Protein AF-A0A7S2E2Y5-F1 (afdb_monomer_lite)

Sequence (168 aa):
ALRSIMQQWAKPILKARIPGLAGRVPSEAMLEAAKRAVLRFYVREASLGDRSDVVKAFYLASGEAHLRFDWELAMGRVRRAKYDRRQEIDRWDECLAMTSGDTNAESEIYICGTKKITLRALTSLICHEGLHNLARRTRQGNTFLSEDLEHMAMALIGDPQLVHEQDS

pLDDT: mean 80.3, std 18.17, range [29.36, 97.88]

Secondary structure (DSSP, 8-state):
-HHHHHHHT--TTT-----SSS-BPPPHHHHHHHHHHHHHHHHHHHHTGGG-HHHHHHHHHH--S-EEE-HHHHHHHHHH-EEE-S--SS---S-SEEEESSSTTT-EEEEESSS-B-HHHHHHHHHHHHHTT-EEE-SSS--BPPHHHHHHHHHHTT--TT------

Radius of gyration: 15.76 Å; chains: 1; bounding box: 45×33×41 Å

Foldseek 3Di:
DLVVLLVVLADQLLDDDWDDDPFDQDDPVLLVVLLVVLLVVLVVLVVCVVPRLLNVLLCVLQVAPDKDFDSVLLNVQSVQEDEPPPCPPVDPPVPQWAWDDPDPSGTHIYGHRGGGDHSSVSSNSSNLRSQAQRIFCPDPDGGHDDPSSSVSSSVSSPNPPPDDPPDD

Organism: NCBI:txid327968

Structure (mmCIF, N/CA/C/O backbone):
data_AF-A0A7S2E2Y5-F1
#
_entry.id   AF-A0A7S2E2Y5-F1
#
loop_
_atom_site.group_PDB
_atom_site.id
_atom_site.type_symbol
_atom_site.label_atom_id
_atom_site.label_alt_id
_atom_site.label_comp_id
_atom_site.label_asym_id
_atom_site.label_entity_id
_atom_site.label_seq_id
_atom_site.pdbx_PDB_ins_code
_atom_site.Cartn_x
_atom_site.Cartn_y
_atom_site.Cartn_z
_atom_site.occupancy
_atom_site.B_iso_or_equiv
_atom_site.auth_seq_id
_atom_site.auth_comp_id
_atom_site.auth_asym_id
_atom_site.auth_atom_id
_atom_site.pdbx_PDB_model_num
ATOM 1 N N . ALA A 1 1 ? 8.519 -10.545 23.676 1.00 49.91 1 ALA A N 1
ATOM 2 C CA . ALA A 1 1 ? 7.103 -10.719 23.281 1.00 49.91 1 ALA A CA 1
ATOM 3 C C . ALA A 1 1 ? 6.803 -10.080 21.917 1.00 49.91 1 ALA A C 1
ATOM 5 O O . ALA A 1 1 ? 6.561 -10.825 20.978 1.00 49.91 1 ALA A O 1
ATOM 6 N N . LEU A 1 2 ? 6.932 -8.752 21.763 1.00 40.47 2 LEU A N 1
ATOM 7 C CA . LEU A 1 2 ? 6.669 -8.010 20.509 1.00 40.47 2 LEU A CA 1
ATOM 8 C C . LEU A 1 2 ? 7.365 -8.572 19.253 1.00 40.47 2 LEU A C 1
ATOM 10 O O . LEU A 1 2 ? 6.704 -8.799 18.248 1.00 40.47 2 LEU A O 1
ATOM 14 N N . ARG A 1 3 ? 8.664 -8.906 19.324 1.00 41.69 3 ARG A N 1
ATOM 15 C CA . ARG A 1 3 ? 9.403 -9.489 18.181 1.00 41.69 3 ARG A CA 1
ATOM 16 C C . ARG A 1 3 ? 8.811 -10.805 17.648 1.00 41.69 3 ARG A C 1
ATOM 18 O O . ARG A 1 3 ? 8.869 -11.035 16.447 1.00 41.69 3 ARG A O 1
ATOM 25 N N . SER A 1 4 ? 8.239 -11.649 18.512 1.00 40.69 4 SER A N 1
ATOM 26 C CA . SER A 1 4 ? 7.623 -12.926 18.103 1.00 40.69 4 SER A CA 1
ATOM 27 C C . SER A 1 4 ? 6.279 -12.698 17.397 1.00 40.69 4 SER A C 1
ATOM 29 O O . SER A 1 4 ? 6.001 -13.303 16.366 1.00 40.69 4 SER A O 1
ATOM 31 N N . ILE A 1 5 ? 5.491 -11.735 17.887 1.00 46.28 5 ILE A N 1
ATOM 32 C CA . ILE A 1 5 ? 4.222 -11.316 17.271 1.00 46.28 5 ILE A CA 1
ATOM 33 C C . ILE A 1 5 ? 4.480 -10.690 15.890 1.00 46.28 5 ILE A C 1
ATOM 35 O O . ILE A 1 5 ? 3.856 -11.077 14.906 1.00 46.28 5 ILE A O 1
ATOM 39 N N . MET A 1 6 ? 5.476 -9.805 15.785 1.00 44.09 6 MET A N 1
ATOM 40 C CA . MET A 1 6 ? 5.874 -9.184 14.513 1.00 44.09 6 MET A CA 1
ATOM 41 C C . MET A 1 6 ? 6.388 -10.205 13.485 1.00 44.09 6 MET A C 1
ATOM 43 O O . MET A 1 6 ? 6.172 -10.049 12.285 1.00 44.09 6 MET A O 1
ATOM 47 N N . GLN A 1 7 ? 7.057 -11.278 13.925 1.00 50.03 7 GLN A N 1
ATOM 48 C CA . GLN A 1 7 ? 7.485 -12.353 13.024 1.00 50.03 7 GLN A CA 1
ATOM 49 C C . GLN A 1 7 ? 6.303 -13.148 12.456 1.00 50.03 7 GLN A C 1
ATOM 51 O O . GLN A 1 7 ? 6.349 -13.520 11.285 1.00 50.03 7 GLN A O 1
ATOM 56 N N . GLN A 1 8 ? 5.247 -13.368 13.244 1.00 52.38 8 GLN A N 1
ATOM 57 C CA . GLN A 1 8 ? 4.035 -14.068 12.800 1.00 52.38 8 GLN A CA 1
ATOM 58 C C . GLN A 1 8 ? 3.196 -13.243 11.811 1.00 52.38 8 GLN A C 1
ATOM 60 O O . GLN A 1 8 ? 2.504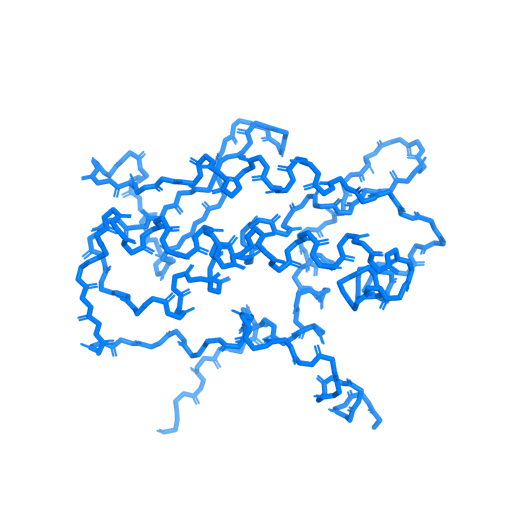 -13.819 10.978 1.00 52.38 8 GLN A O 1
ATOM 65 N N . TRP A 1 9 ? 3.266 -11.910 11.877 1.00 49.81 9 TRP A N 1
ATOM 66 C CA . TRP A 1 9 ? 2.464 -10.994 11.047 1.00 49.81 9 TRP A CA 1
ATOM 67 C C . TRP A 1 9 ? 3.185 -10.500 9.788 1.00 49.81 9 TRP A C 1
ATOM 69 O O . TRP A 1 9 ? 2.626 -9.751 8.990 1.00 49.81 9 TRP A O 1
ATOM 79 N N . ALA A 1 10 ? 4.420 -10.950 9.579 1.00 55.16 10 ALA A N 1
ATOM 80 C CA . ALA A 1 10 ? 5.253 -10.562 8.456 1.00 55.16 10 ALA A CA 1
ATOM 81 C C . ALA A 1 10 ? 4.629 -10.913 7.091 1.00 55.16 10 ALA A C 1
ATOM 83 O O . ALA A 1 10 ? 4.587 -12.081 6.694 1.00 55.16 10 ALA A O 1
ATOM 84 N N . LYS A 1 11 ? 4.241 -9.898 6.309 1.00 59.56 11 LYS A N 1
ATOM 85 C CA . LYS A 1 11 ? 3.711 -10.080 4.951 1.00 59.56 11 LYS A CA 1
ATOM 86 C C . LYS A 1 11 ? 4.834 -10.002 3.902 1.00 59.56 11 LYS A C 1
ATOM 88 O O . LYS A 1 11 ? 5.540 -8.998 3.827 1.00 59.56 11 LYS A O 1
ATOM 93 N N . PRO A 1 12 ? 4.995 -11.013 3.023 1.00 56.06 12 PRO A N 1
ATOM 94 C CA . PRO A 1 12 ? 6.083 -11.038 2.037 1.00 56.06 12 PRO A CA 1
ATOM 95 C C . PRO A 1 12 ? 6.111 -9.864 1.049 1.00 56.06 12 PRO A C 1
ATOM 97 O O . PRO A 1 12 ? 7.185 -9.523 0.563 1.00 56.06 12 PRO A O 1
ATOM 100 N N . ILE A 1 13 ? 4.951 -9.267 0.748 1.00 57.72 13 ILE A N 1
ATOM 101 C CA . ILE A 1 13 ? 4.835 -8.117 -0.167 1.00 57.72 13 ILE A CA 1
ATOM 102 C C . ILE A 1 13 ? 5.413 -6.844 0.450 1.00 57.72 13 ILE A C 1
ATOM 104 O O . ILE A 1 13 ? 5.983 -6.048 -0.281 1.00 57.72 13 ILE A O 1
ATOM 108 N N . LEU A 1 14 ? 5.312 -6.702 1.770 1.00 59.00 14 LEU A N 1
ATOM 109 C CA . LEU A 1 14 ? 5.841 -5.565 2.518 1.00 59.00 14 LEU A CA 1
ATOM 110 C C . LEU A 1 14 ? 7.314 -5.769 2.876 1.00 59.00 14 LEU A C 1
ATOM 112 O O . LEU A 1 14 ? 8.049 -4.820 3.075 1.00 59.00 14 LEU A O 1
ATOM 116 N N . LYS A 1 15 ? 7.797 -7.016 2.870 1.00 57.84 15 LYS A N 1
ATOM 117 C CA . LYS A 1 15 ? 9.218 -7.322 3.037 1.00 57.84 15 LYS A CA 1
ATOM 118 C C . LYS A 1 15 ? 9.964 -7.205 1.714 1.00 57.84 15 LYS A C 1
ATOM 120 O O . LYS A 1 15 ? 10.196 -8.213 1.037 1.00 57.84 15 LYS A O 1
ATOM 125 N N . ALA A 1 16 ? 10.436 -6.015 1.382 1.00 56.59 16 ALA A N 1
ATOM 126 C CA . ALA A 1 16 ? 11.512 -5.846 0.417 1.00 56.59 16 ALA A CA 1
ATOM 127 C C . ALA A 1 16 ? 12.673 -5.115 1.081 1.00 56.59 16 ALA A C 1
ATOM 129 O O . ALA A 1 16 ? 12.491 -4.037 1.627 1.00 56.59 16 ALA A O 1
ATOM 130 N N . ARG A 1 17 ? 13.890 -5.668 0.989 1.00 55.97 17 ARG A N 1
ATOM 131 C CA . ARG A 1 17 ? 15.047 -4.780 1.075 1.00 55.97 17 ARG A CA 1
ATOM 132 C C . ARG A 1 17 ? 14.898 -3.796 -0.085 1.00 55.97 17 ARG A C 1
ATOM 134 O O . ARG A 1 17 ? 14.639 -4.235 -1.212 1.00 55.97 17 ARG A O 1
ATOM 141 N N . ILE A 1 18 ? 15.110 -2.517 0.186 1.00 55.81 18 ILE A N 1
ATOM 142 C CA . ILE A 1 18 ? 15.164 -1.469 -0.828 1.00 55.81 18 ILE A CA 1
ATOM 143 C C . ILE A 1 18 ? 16.623 -0.972 -0.947 1.00 55.81 18 ILE A C 1
ATOM 145 O O . ILE A 1 18 ? 16.886 0.132 -0.502 1.00 55.81 18 ILE A O 1
ATOM 149 N N . PRO A 1 19 ? 17.600 -1.741 -1.491 1.00 53.69 19 PRO A N 1
ATOM 150 C CA . PRO A 1 19 ? 18.965 -1.241 -1.671 1.00 53.69 19 PRO A CA 1
ATOM 151 C C . PRO A 1 19 ? 19.371 -1.143 -3.150 1.00 53.69 19 PRO A C 1
ATOM 153 O O . PRO A 1 19 ? 18.797 -1.778 -4.043 1.00 53.69 19 PRO A O 1
ATOM 156 N N . GLY A 1 20 ? 20.402 -0.331 -3.381 1.00 54.19 20 GLY A N 1
ATOM 157 C CA . GLY A 1 20 ? 20.936 0.057 -4.681 1.00 54.19 20 GLY A CA 1
ATOM 158 C C . GLY A 1 20 ? 21.649 -1.022 -5.512 1.00 54.19 20 GLY A C 1
ATOM 159 O O . GLY A 1 20 ? 21.855 -2.171 -5.128 1.00 54.19 20 GLY A O 1
ATOM 160 N N . LEU A 1 21 ? 22.021 -0.572 -6.717 1.00 49.22 21 LEU A N 1
ATOM 161 C CA . LEU A 1 21 ? 22.783 -1.213 -7.803 1.00 49.22 21 LEU A CA 1
ATOM 162 C C . LEU A 1 21 ? 22.152 -2.425 -8.517 1.00 49.22 21 LEU A C 1
ATOM 164 O O . LEU A 1 21 ? 22.241 -2.486 -9.748 1.00 49.22 21 LEU A O 1
ATOM 168 N N . ALA A 1 22 ? 21.463 -3.338 -7.829 1.00 56.34 22 ALA A N 1
ATOM 169 C CA . ALA A 1 22 ? 20.846 -4.514 -8.457 1.00 56.34 22 ALA A CA 1
ATOM 170 C C . ALA A 1 22 ? 19.374 -4.260 -8.833 1.00 56.34 22 ALA A C 1
ATOM 172 O O . ALA A 1 22 ? 18.443 -4.553 -8.085 1.00 56.34 22 ALA A O 1
ATOM 173 N N . GLY A 1 23 ? 19.142 -3.712 -10.024 1.00 64.19 23 GLY A N 1
ATOM 174 C CA . GLY A 1 23 ? 17.795 -3.461 -10.535 1.00 64.19 23 GLY A CA 1
ATOM 175 C C . GLY A 1 23 ? 17.791 -3.049 -12.002 1.00 64.19 23 GLY A C 1
ATOM 176 O O . GLY A 1 23 ? 18.840 -2.861 -12.619 1.00 64.19 23 GLY A O 1
ATOM 177 N N . ARG A 1 24 ? 16.594 -2.883 -12.564 1.00 74.88 24 ARG A N 1
ATOM 178 C CA . ARG A 1 24 ? 16.398 -2.318 -13.905 1.00 74.88 24 ARG A CA 1
ATOM 179 C C . ARG A 1 24 ? 15.614 -1.022 -13.802 1.00 74.88 24 ARG A C 1
ATOM 181 O O . ARG A 1 24 ? 14.897 -0.815 -12.824 1.00 74.88 24 ARG A O 1
ATOM 188 N N . VAL A 1 25 ? 15.747 -0.172 -14.814 1.00 83.25 25 VAL A N 1
ATOM 189 C CA . VAL A 1 25 ? 14.839 0.966 -14.962 1.00 83.25 25 VAL A CA 1
ATOM 190 C C . VAL A 1 25 ? 13.413 0.407 -15.042 1.00 83.25 25 VAL A C 1
ATOM 192 O O . VAL A 1 25 ? 13.174 -0.544 -15.801 1.00 83.25 25 VAL A O 1
ATOM 195 N N . PRO A 1 26 ? 12.492 0.902 -14.207 1.00 85.44 26 PRO A N 1
ATOM 196 C CA . PRO A 1 26 ? 11.164 0.332 -14.101 1.00 85.44 26 PRO A CA 1
ATOM 197 C C . PRO A 1 26 ? 10.367 0.504 -15.405 1.00 85.44 26 PRO A C 1
ATOM 199 O O . PRO A 1 26 ? 10.244 1.598 -15.948 1.00 85.44 26 PRO A O 1
ATOM 202 N N . SER A 1 27 ? 9.818 -0.600 -15.923 1.00 90.75 27 SER A N 1
ATOM 203 C CA . SER A 1 27 ? 8.976 -0.598 -17.126 1.00 90.75 27 SER A CA 1
ATOM 204 C C . SER A 1 27 ? 7.488 -0.588 -16.780 1.00 90.75 27 SER A C 1
ATOM 206 O O . SER A 1 27 ? 7.091 -0.948 -15.668 1.00 90.75 27 SER A O 1
ATOM 208 N N . GLU A 1 28 ? 6.645 -0.243 -17.753 1.00 94.19 28 GLU A N 1
ATOM 209 C CA . GLU A 1 28 ? 5.185 -0.285 -17.592 1.00 94.19 28 GLU A CA 1
ATOM 210 C C . GLU A 1 28 ? 4.683 -1.689 -17.243 1.00 94.19 28 GLU A C 1
ATOM 212 O O . GLU A 1 28 ? 3.912 -1.879 -16.309 1.00 94.19 28 GLU A O 1
ATOM 217 N N . ALA A 1 29 ? 5.223 -2.712 -17.908 1.00 94.44 29 ALA A N 1
ATOM 218 C CA . ALA A 1 29 ? 4.904 -4.101 -17.593 1.00 94.44 29 ALA A CA 1
ATOM 219 C C . ALA A 1 29 ? 5.258 -4.469 -16.139 1.00 94.44 29 AL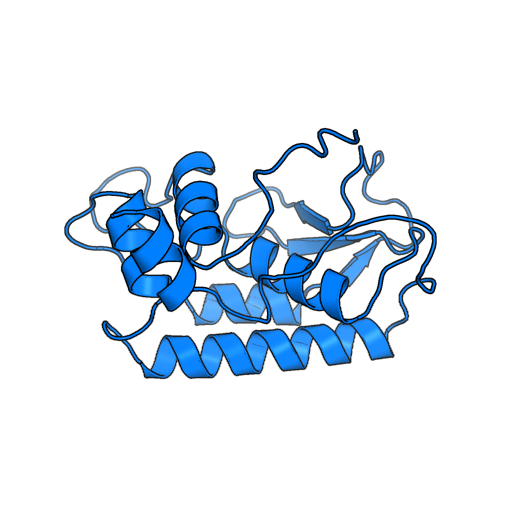A A C 1
ATOM 221 O O . ALA A 1 29 ? 4.572 -5.283 -15.519 1.00 94.44 29 ALA A O 1
ATOM 222 N N . MET A 1 30 ? 6.322 -3.871 -15.589 1.00 93.81 30 MET A N 1
ATOM 223 C CA . MET A 1 30 ? 6.722 -4.071 -14.198 1.00 93.81 30 MET A CA 1
ATOM 224 C C . MET A 1 30 ? 5.766 -3.374 -13.223 1.00 93.81 30 MET A C 1
ATOM 226 O O . MET A 1 30 ? 5.422 -3.974 -12.206 1.00 93.81 30 MET A O 1
ATOM 230 N N . LEU A 1 31 ? 5.290 -2.171 -13.560 1.00 94.38 31 LEU A N 1
ATOM 231 C CA . LEU A 1 31 ? 4.268 -1.457 -12.790 1.00 94.38 31 LEU A CA 1
ATOM 232 C C . LEU A 1 31 ? 2.975 -2.258 -12.732 1.00 94.38 31 LEU A C 1
ATOM 234 O O . LEU A 1 31 ? 2.464 -2.548 -11.656 1.00 94.38 31 LEU A O 1
ATOM 238 N N . GLU A 1 32 ? 2.493 -2.699 -13.886 1.00 97.12 32 GLU A N 1
ATOM 239 C CA . GLU A 1 32 ? 1.257 -3.464 -13.983 1.00 97.12 32 GLU A CA 1
ATOM 240 C C . GLU A 1 32 ? 1.354 -4.816 -13.260 1.00 97.12 32 GLU A C 1
ATOM 242 O O . GLU A 1 32 ? 0.396 -5.270 -12.629 1.00 97.12 32 GLU A O 1
ATOM 247 N N . ALA A 1 33 ? 2.524 -5.461 -13.277 1.00 96.12 33 ALA A N 1
ATOM 248 C CA . ALA A 1 33 ? 2.764 -6.658 -12.475 1.00 96.12 33 ALA A CA 1
ATOM 249 C C . ALA A 1 33 ? 2.707 -6.370 -10.963 1.00 96.12 33 ALA A C 1
ATOM 251 O O . ALA A 1 33 ? 2.065 -7.130 -10.230 1.00 96.12 33 ALA A O 1
ATOM 252 N N . ALA A 1 34 ? 3.333 -5.279 -10.513 1.00 93.88 34 ALA A N 1
ATOM 253 C CA . ALA A 1 34 ? 3.320 -4.851 -9.117 1.00 93.88 34 ALA A CA 1
ATOM 254 C C . ALA A 1 34 ? 1.898 -4.492 -8.652 1.00 93.88 34 ALA A C 1
ATOM 256 O O . ALA A 1 34 ? 1.418 -5.061 -7.670 1.00 93.88 34 ALA A O 1
ATOM 257 N N . LYS A 1 35 ? 1.167 -3.665 -9.415 1.00 96.88 35 LYS A N 1
ATOM 258 C CA . LYS A 1 35 ? -0.242 -3.322 -9.159 1.00 96.88 35 LYS A CA 1
ATOM 259 C C . LYS A 1 35 ? -1.107 -4.564 -8.998 1.00 96.88 35 LYS A C 1
ATOM 261 O O . LYS A 1 35 ? -1.816 -4.696 -8.006 1.00 96.88 35 LYS A O 1
ATOM 266 N N . ARG A 1 36 ? -1.025 -5.523 -9.930 1.00 97.88 36 ARG A N 1
ATOM 267 C CA . ARG A 1 36 ? -1.797 -6.776 -9.839 1.00 97.88 36 ARG A CA 1
ATOM 268 C C . ARG A 1 36 ? -1.479 -7.566 -8.570 1.00 97.88 36 ARG A C 1
ATOM 270 O O . ARG A 1 36 ? -2.383 -8.168 -7.995 1.00 97.88 36 ARG A O 1
ATOM 277 N N . ALA A 1 37 ? -0.218 -7.606 -8.146 1.00 94.81 37 ALA A N 1
ATOM 278 C CA . ALA A 1 37 ? 0.171 -8.293 -6.917 1.00 94.81 37 ALA A CA 1
ATOM 279 C C . ALA A 1 37 ? -0.394 -7.600 -5.665 1.00 94.81 37 ALA A C 1
ATOM 281 O O . ALA A 1 37 ? -0.967 -8.287 -4.817 1.00 94.81 37 ALA A O 1
ATOM 282 N N . VAL A 1 38 ? -0.314 -6.268 -5.591 1.00 95.62 38 VAL A N 1
ATOM 283 C CA . VAL A 1 38 ? -0.879 -5.472 -4.487 1.00 95.62 38 VAL A CA 1
ATOM 284 C C . VAL A 1 38 ? -2.406 -5.573 -4.447 1.00 95.62 38 VAL A C 1
ATOM 286 O O . VAL A 1 38 ? -2.977 -5.830 -3.394 1.00 95.62 38 VAL A O 1
ATOM 289 N N . LEU A 1 39 ? -3.089 -5.486 -5.590 1.00 97.62 39 LEU A N 1
ATOM 290 C CA . LEU A 1 39 ? -4.549 -5.620 -5.646 1.00 97.62 39 LEU A CA 1
ATOM 291 C C . LEU A 1 39 ? -5.021 -7.001 -5.176 1.00 97.62 39 LEU A C 1
ATOM 293 O O . LEU A 1 39 ? -5.971 -7.091 -4.404 1.00 97.62 39 LEU A O 1
ATOM 297 N N . ARG A 1 40 ? -4.338 -8.087 -5.569 1.00 96.69 40 ARG A N 1
ATOM 298 C CA . ARG A 1 40 ? -4.643 -9.430 -5.040 1.00 96.69 40 ARG A CA 1
ATOM 299 C C . ARG A 1 40 ? -4.425 -9.520 -3.530 1.00 96.69 40 ARG A C 1
ATOM 301 O O . ARG A 1 40 ? -5.161 -10.231 -2.851 1.00 96.69 40 ARG A O 1
ATOM 308 N N . PHE A 1 41 ? -3.407 -8.833 -3.014 1.00 94.56 41 PHE A N 1
ATOM 309 C CA . PHE A 1 41 ? -3.160 -8.734 -1.581 1.00 94.56 41 PHE A CA 1
ATOM 310 C C . PHE A 1 41 ? -4.306 -8.005 -0.866 1.00 94.56 41 PHE A C 1
ATOM 312 O O . PHE A 1 41 ? -4.866 -8.579 0.064 1.00 94.56 41 PHE A O 1
ATOM 319 N N . TYR A 1 42 ? -4.724 -6.829 -1.345 1.00 96.31 42 TYR A N 1
ATOM 320 C CA . TYR A 1 42 ? -5.837 -6.068 -0.759 1.00 96.31 42 TYR A CA 1
ATOM 321 C C . TYR A 1 42 ? -7.161 -6.809 -0.819 1.00 96.31 42 TYR A C 1
ATOM 323 O O . TYR A 1 42 ? -7.838 -6.878 0.195 1.00 96.31 42 TYR A O 1
ATOM 331 N N . VAL A 1 43 ? -7.508 -7.433 -1.947 1.00 97.69 43 VAL A N 1
ATOM 332 C CA . VAL A 1 43 ? -8.737 -8.238 -2.048 1.00 97.69 43 VAL A CA 1
ATOM 333 C C . VAL A 1 43 ? -8.743 -9.352 -1.002 1.00 97.69 43 VAL A C 1
ATOM 335 O O . VAL A 1 43 ? -9.748 -9.564 -0.323 1.00 97.69 43 VAL A O 1
ATOM 338 N N . ARG A 1 44 ? -7.609 -10.041 -0.824 1.00 95.62 44 ARG A N 1
ATOM 339 C CA . ARG A 1 44 ? -7.493 -11.087 0.192 1.00 95.62 44 ARG A CA 1
ATOM 340 C C . ARG A 1 44 ? -7.639 -10.516 1.601 1.00 95.62 44 ARG A C 1
ATOM 342 O O . ARG A 1 44 ? -8.447 -11.036 2.359 1.00 95.62 44 ARG A O 1
ATOM 349 N N . GLU A 1 45 ? -6.895 -9.472 1.957 1.00 96.12 45 GLU A N 1
ATOM 350 C CA . GLU A 1 45 ? -6.972 -8.878 3.299 1.00 96.12 45 GLU A CA 1
ATOM 351 C C . GLU A 1 45 ? -8.359 -8.273 3.577 1.00 96.12 45 GLU A C 1
ATOM 353 O O . GLU A 1 45 ? -8.887 -8.473 4.664 1.00 96.12 45 GLU A O 1
ATOM 358 N N . ALA A 1 46 ? -9.006 -7.636 2.598 1.00 97.00 46 ALA A N 1
ATOM 359 C CA . ALA A 1 46 ? -10.371 -7.128 2.723 1.00 97.00 46 ALA A CA 1
ATOM 360 C C . ALA A 1 46 ? -11.382 -8.258 2.986 1.00 97.00 46 ALA A C 1
ATOM 362 O O . ALA A 1 46 ? -12.226 -8.140 3.873 1.00 97.00 46 ALA A O 1
ATOM 363 N N . SER A 1 47 ? -11.260 -9.391 2.281 1.00 97.25 47 SER A N 1
ATOM 364 C CA . SER A 1 47 ? -12.151 -10.552 2.459 1.00 97.25 47 SER A CA 1
ATOM 365 C C . SER A 1 47 ? -12.053 -11.217 3.839 1.00 97.25 47 SER A C 1
ATOM 367 O O . SER A 1 47 ? -12.951 -11.957 4.238 1.00 97.25 47 SER A O 1
ATOM 369 N N . LEU A 1 48 ? -10.969 -10.966 4.580 1.00 95.12 48 LEU A N 1
ATOM 370 C CA . LEU A 1 48 ? -10.772 -11.514 5.921 1.00 95.12 48 LEU A CA 1
ATOM 371 C C . LEU A 1 48 ? -11.511 -10.720 7.009 1.00 95.12 48 LEU A C 1
ATOM 373 O O . LEU A 1 48 ? -11.662 -11.252 8.113 1.00 95.12 48 LEU A O 1
ATOM 377 N N . GLY A 1 49 ? -11.965 -9.492 6.724 1.00 94.44 49 GLY A N 1
ATOM 378 C CA . GLY A 1 49 ? -12.588 -8.607 7.714 1.00 94.44 49 GLY A CA 1
ATOM 379 C C . GLY A 1 49 ? -11.686 -8.419 8.937 1.00 94.44 49 GLY A C 1
ATOM 380 O O . GLY A 1 49 ? -10.489 -8.181 8.796 1.00 94.44 49 GLY A O 1
ATOM 381 N N . ASP A 1 50 ? -12.222 -8.636 10.136 1.00 92.38 50 ASP A N 1
ATOM 382 C CA . ASP A 1 50 ? -11.480 -8.501 11.404 1.00 92.38 50 ASP A CA 1
ATOM 383 C C . ASP A 1 50 ? -10.327 -9.506 11.566 1.00 92.38 50 ASP A C 1
ATOM 385 O O . ASP A 1 50 ? -9.443 -9.344 12.411 1.00 92.38 50 ASP A O 1
ATOM 389 N N . ARG A 1 51 ? -10.292 -10.562 10.743 1.00 93.19 51 ARG A N 1
ATOM 390 C CA . ARG A 1 51 ? -9.173 -11.516 10.728 1.00 93.19 51 ARG A CA 1
ATOM 391 C C . ARG A 1 51 ? -7.983 -11.025 9.905 1.00 93.19 51 ARG A C 1
ATOM 393 O O . ARG A 1 51 ? -6.936 -11.664 9.979 1.00 93.19 51 ARG A O 1
ATOM 400 N N . SER A 1 52 ? -8.133 -9.934 9.156 1.00 94.50 52 SER A N 1
ATOM 401 C CA . SER A 1 52 ? -7.070 -9.288 8.382 1.00 94.50 52 SER A CA 1
ATOM 402 C C . SER A 1 52 ? -5.945 -8.811 9.290 1.00 94.50 52 SER A C 1
ATOM 404 O O . SER A 1 52 ? -6.188 -8.155 10.302 1.00 94.50 52 SER A O 1
ATOM 406 N N . ASP A 1 53 ? -4.702 -9.109 8.925 1.00 91.62 53 ASP A N 1
ATOM 407 C CA . ASP A 1 53 ? -3.566 -8.667 9.736 1.00 91.62 53 ASP A CA 1
ATOM 408 C C . ASP A 1 53 ? -3.284 -7.182 9.511 1.00 91.62 53 ASP A C 1
ATOM 410 O O . ASP A 1 53 ? -2.837 -6.504 10.432 1.00 91.62 53 ASP A O 1
ATOM 414 N N . VAL A 1 54 ? -3.636 -6.650 8.333 1.00 93.69 54 VAL A N 1
ATOM 415 C CA . VAL A 1 54 ? -3.642 -5.200 8.091 1.00 93.69 54 VAL A CA 1
ATOM 416 C C . VAL A 1 54 ? -4.611 -4.523 9.058 1.00 93.69 54 VAL A C 1
ATOM 418 O O . VAL A 1 54 ? -4.210 -3.632 9.799 1.00 93.69 54 VAL A O 1
ATOM 421 N N . VAL A 1 55 ? -5.866 -4.982 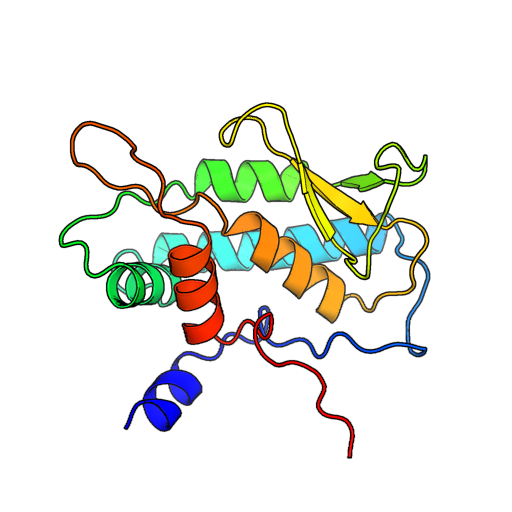9.120 1.00 95.62 55 VAL A N 1
ATOM 422 C CA . VAL A 1 55 ? -6.887 -4.395 10.009 1.00 95.62 55 VAL A CA 1
ATOM 423 C C . VAL A 1 55 ? -6.426 -4.415 11.461 1.00 95.62 55 VAL A C 1
ATOM 425 O O . VAL A 1 55 ? -6.445 -3.383 12.133 1.00 95.62 55 VAL A O 1
ATOM 428 N N . LYS A 1 56 ? -5.951 -5.569 11.940 1.00 95.50 56 LYS A N 1
ATOM 429 C CA . LYS A 1 56 ? -5.470 -5.685 13.317 1.00 95.50 56 LYS A CA 1
ATOM 430 C C . LYS A 1 56 ? -4.269 -4.77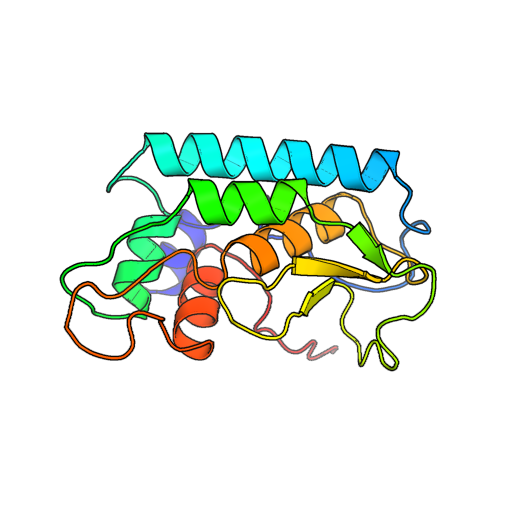9 13.588 1.00 95.50 56 LYS A C 1
ATOM 432 O O . LYS A 1 56 ? -4.188 -4.221 14.675 1.00 95.50 56 LYS A O 1
ATOM 437 N N . ALA A 1 57 ? -3.352 -4.609 12.636 1.00 93.31 57 ALA A N 1
ATOM 438 C CA . ALA A 1 57 ? -2.189 -3.743 12.816 1.00 93.31 57 ALA A CA 1
ATOM 439 C C . ALA A 1 57 ? -2.580 -2.271 12.955 1.00 93.31 57 ALA A C 1
ATOM 441 O O . ALA A 1 57 ? -2.063 -1.590 13.836 1.00 93.31 57 ALA A O 1
ATOM 442 N N . PHE A 1 58 ? -3.546 -1.801 12.162 1.00 95.12 58 PHE A N 1
ATOM 443 C CA . PHE A 1 58 ? -4.086 -0.446 12.295 1.00 95.12 58 PHE A CA 1
ATOM 444 C C . PHE A 1 58 ? -4.821 -0.235 13.625 1.00 95.12 58 PHE A C 1
ATOM 446 O O . PHE A 1 58 ? -4.658 0.813 14.253 1.00 95.12 58 PHE A O 1
ATOM 453 N N . TYR A 1 59 ? -5.574 -1.227 14.106 1.00 95.50 59 TYR A N 1
ATOM 454 C CA . TYR A 1 59 ? -6.167 -1.171 15.446 1.00 95.50 59 TYR A CA 1
ATOM 455 C C . TYR A 1 59 ? -5.105 -1.127 16.550 1.00 95.50 59 TYR A C 1
ATOM 457 O O . TYR A 1 59 ? -5.176 -0.277 17.435 1.00 95.50 59 TYR A O 1
ATOM 465 N N . LEU A 1 60 ? -4.093 -1.995 16.476 1.00 93.12 60 LEU A N 1
ATOM 466 C CA . LEU A 1 60 ? -3.004 -2.041 17.453 1.00 93.12 60 LEU A CA 1
ATOM 467 C C . LEU A 1 60 ? -2.199 -0.742 17.497 1.00 93.12 60 LEU A C 1
ATOM 469 O O . LEU A 1 60 ? -1.893 -0.265 18.585 1.00 93.12 60 LEU A O 1
ATOM 473 N N . ALA A 1 61 ? -1.850 -0.181 16.338 1.00 92.19 61 ALA A N 1
ATOM 474 C CA . ALA A 1 61 ? -1.061 1.042 16.268 1.00 92.19 61 ALA A CA 1
ATOM 475 C C . ALA A 1 61 ? -1.853 2.256 16.768 1.00 92.19 61 ALA A C 1
ATOM 477 O O . ALA A 1 61 ? -1.331 3.049 17.544 1.00 92.19 61 ALA A O 1
ATOM 478 N N . SER A 1 62 ? -3.115 2.394 16.351 1.00 93.44 62 SER A N 1
ATOM 479 C CA . SER A 1 62 ? -3.929 3.573 16.673 1.00 93.44 62 SER A CA 1
ATOM 480 C C . SER A 1 62 ? -4.516 3.574 18.086 1.00 93.44 62 SER A C 1
ATOM 482 O O . SER A 1 62 ? -4.818 4.646 18.608 1.00 93.44 62 SER A O 1
ATOM 484 N N . GLY A 1 63 ? -4.733 2.398 18.684 1.00 92.81 63 GLY A N 1
ATOM 485 C CA . GLY A 1 63 ? -5.464 2.252 19.946 1.00 92.81 63 GLY A CA 1
ATOM 486 C C . GLY A 1 63 ? -6.948 2.641 19.865 1.00 92.81 63 GLY A C 1
ATOM 487 O O . GLY A 1 63 ? -7.613 2.734 20.895 1.00 92.81 63 GLY A O 1
ATOM 488 N N . GLU A 1 64 ? -7.484 2.890 18.666 1.00 94.06 64 GLU A N 1
ATOM 489 C CA . GLU A 1 64 ? -8.884 3.270 18.474 1.00 94.06 64 GLU A CA 1
ATOM 490 C C . GLU A 1 64 ? -9.803 2.054 18.663 1.00 94.06 64 GLU A C 1
ATOM 492 O O . GLU A 1 64 ? -9.509 0.955 18.200 1.00 94.06 64 GLU A O 1
ATOM 497 N N . ALA A 1 65 ? -10.960 2.250 19.302 1.00 93.00 65 ALA A N 1
ATOM 498 C CA . ALA A 1 65 ? -11.935 1.171 19.492 1.00 93.00 65 ALA A CA 1
ATOM 499 C C . ALA A 1 65 ? -12.653 0.783 18.187 1.00 93.00 65 ALA A C 1
ATOM 501 O O . ALA A 1 65 ? -13.080 -0.356 18.027 1.00 93.00 65 ALA A O 1
ATOM 502 N N . HIS A 1 66 ? -12.803 1.741 17.266 1.00 94.69 66 HIS A N 1
ATOM 503 C CA . HIS A 1 66 ? -13.491 1.553 15.994 1.00 94.69 66 HIS A CA 1
ATOM 504 C C . HIS A 1 66 ? -12.766 2.309 14.881 1.00 94.69 66 HIS A C 1
ATOM 506 O O . HIS A 1 66 ? -12.531 3.515 14.979 1.00 94.69 66 HIS A O 1
ATOM 512 N N . LEU A 1 67 ? -12.477 1.601 13.793 1.00 96.62 67 LEU A N 1
ATOM 513 C CA . LEU A 1 67 ? -11.925 2.150 12.563 1.00 96.62 67 LEU A CA 1
ATOM 514 C C . LEU A 1 67 ? -12.776 1.701 11.379 1.00 96.62 67 LEU A C 1
ATOM 516 O O . LEU A 1 67 ? -13.259 0.571 11.320 1.00 96.62 67 LEU A O 1
ATOM 520 N N . ARG A 1 68 ? -12.927 2.587 10.399 1.00 96.38 68 ARG A N 1
ATOM 521 C CA . ARG A 1 68 ? -13.479 2.264 9.084 1.00 96.38 68 ARG A CA 1
ATOM 522 C C . ARG A 1 68 ? -12.333 2.067 8.100 1.00 96.38 68 ARG A C 1
ATOM 524 O O . ARG A 1 68 ? -11.482 2.942 7.992 1.00 96.38 68 ARG A O 1
ATOM 531 N N . PHE A 1 69 ? -12.352 0.973 7.346 1.00 96.75 69 PHE A N 1
ATOM 532 C CA . PHE A 1 69 ? -11.330 0.662 6.344 1.00 96.75 69 PHE A CA 1
ATOM 533 C C . PHE A 1 69 ? -11.877 0.870 4.933 1.00 96.75 69 PHE A C 1
ATOM 535 O O . PHE A 1 69 ? -12.837 0.212 4.534 1.00 96.75 69 PHE A O 1
ATOM 542 N N . ASP A 1 70 ? -11.270 1.783 4.178 1.00 96.12 70 ASP A N 1
ATOM 543 C CA . ASP A 1 70 ? -11.680 2.128 2.815 1.00 96.12 70 ASP A CA 1
ATOM 544 C C . ASP A 1 70 ? -10.820 1.396 1.773 1.00 96.12 70 ASP A C 1
ATOM 546 O O . ASP A 1 70 ? -9.925 1.952 1.130 1.00 96.12 70 ASP A O 1
ATOM 550 N N . TRP A 1 71 ? -11.068 0.091 1.648 1.00 96.25 71 TRP A N 1
ATOM 551 C CA . TRP A 1 71 ? -10.325 -0.781 0.737 1.00 96.25 71 TRP A CA 1
ATOM 552 C C . TRP A 1 71 ? -10.497 -0.397 -0.733 1.00 96.25 71 TRP A C 1
ATOM 554 O O . TRP A 1 71 ? -9.548 -0.517 -1.508 1.00 96.25 71 TRP A O 1
ATOM 564 N N . GLU A 1 72 ? -11.679 0.081 -1.128 1.00 95.75 72 GLU A N 1
ATOM 565 C CA . GLU A 1 72 ? -11.933 0.511 -2.505 1.00 95.75 72 GLU A CA 1
ATOM 566 C C . GLU A 1 72 ? -11.121 1.752 -2.866 1.00 95.75 72 GLU A C 1
ATOM 568 O O . GLU A 1 72 ? -10.505 1.787 -3.936 1.00 95.75 72 GLU A O 1
ATOM 573 N N . LEU A 1 73 ? -11.021 2.730 -1.961 1.00 92.94 73 LEU A N 1
ATOM 574 C CA . LEU A 1 73 ? -10.148 3.882 -2.164 1.00 92.94 73 LEU A CA 1
ATOM 575 C C . LEU A 1 73 ? -8.675 3.464 -2.274 1.00 92.94 73 LEU A C 1
ATOM 577 O O . LEU A 1 73 ? -7.970 3.910 -3.186 1.00 92.94 73 LEU A O 1
ATOM 581 N N . ALA A 1 74 ? -8.211 2.576 -1.391 1.00 94.44 74 ALA A N 1
ATOM 582 C CA . ALA A 1 74 ? -6.845 2.059 -1.426 1.00 94.44 74 ALA A CA 1
ATOM 583 C C . ALA A 1 74 ? -6.537 1.333 -2.747 1.00 94.44 74 ALA A C 1
ATOM 585 O O . ALA A 1 74 ? -5.536 1.626 -3.405 1.00 94.44 74 ALA A O 1
ATOM 586 N N . MET A 1 75 ? -7.432 0.450 -3.198 1.00 96.44 75 MET A N 1
ATOM 587 C CA . MET A 1 75 ? -7.317 -0.220 -4.496 1.00 96.44 75 MET A CA 1
ATOM 588 C C . MET A 1 75 ? -7.382 0.767 -5.667 1.00 96.44 75 MET A C 1
ATOM 590 O O . MET A 1 75 ? -6.649 0.610 -6.643 1.00 96.44 75 MET A O 1
ATOM 594 N N . GLY A 1 76 ? -8.225 1.797 -5.581 1.00 95.56 76 GLY A N 1
ATOM 595 C CA . GLY A 1 76 ? -8.325 2.865 -6.574 1.00 95.56 76 GLY A CA 1
ATOM 596 C C . GLY A 1 76 ? -6.997 3.592 -6.786 1.00 95.56 76 GLY A C 1
ATOM 597 O O . GLY A 1 76 ? -6.567 3.745 -7.930 1.00 95.56 76 GLY A O 1
ATOM 598 N N . ARG A 1 77 ? -6.304 3.961 -5.704 1.00 94.12 77 ARG A N 1
ATOM 599 C CA . ARG A 1 77 ? -4.976 4.596 -5.778 1.00 94.12 77 ARG A CA 1
ATOM 600 C C . ARG A 1 77 ? -3.923 3.676 -6.380 1.00 94.12 77 ARG A C 1
ATOM 602 O O . ARG A 1 77 ? -3.180 4.105 -7.254 1.00 94.12 77 ARG A O 1
ATOM 609 N N . VAL A 1 78 ? -3.915 2.396 -6.004 1.00 95.38 78 VAL A N 1
ATOM 610 C CA . VAL A 1 78 ? -3.005 1.402 -6.603 1.00 95.38 78 VAL A CA 1
ATOM 611 C C . VAL A 1 78 ? -3.240 1.271 -8.111 1.00 95.38 78 VAL A C 1
ATOM 613 O O . VAL A 1 78 ? -2.281 1.237 -8.878 1.00 95.38 78 VAL A O 1
ATOM 616 N N . ARG A 1 79 ? -4.500 1.238 -8.571 1.00 96.81 79 ARG A N 1
ATOM 617 C CA . ARG A 1 79 ? -4.825 1.190 -10.011 1.00 96.81 79 ARG A CA 1
ATOM 618 C C . ARG A 1 79 ? -4.288 2.418 -10.756 1.00 96.81 79 ARG A C 1
ATOM 620 O O . ARG A 1 79 ? -3.732 2.262 -11.844 1.00 96.81 79 ARG A O 1
ATOM 627 N N . ARG A 1 80 ? -4.422 3.607 -10.157 1.00 95.00 80 ARG A N 1
ATOM 628 C CA . ARG A 1 80 ? -3.968 4.890 -10.723 1.00 95.00 80 ARG A CA 1
ATOM 629 C C . ARG A 1 80 ? -2.474 5.170 -10.554 1.00 95.00 80 ARG A C 1
ATOM 631 O O . ARG A 1 80 ? -1.987 6.105 -11.179 1.00 95.00 80 ARG A O 1
ATOM 638 N N . ALA A 1 81 ? -1.750 4.365 -9.771 1.00 93.81 81 ALA A N 1
ATOM 639 C CA . ALA A 1 81 ? -0.315 4.543 -9.565 1.00 93.81 81 ALA A CA 1
ATOM 640 C C . ALA A 1 81 ? 0.422 4.662 -10.907 1.00 93.81 81 ALA A C 1
ATOM 642 O O . ALA A 1 81 ? 0.170 3.877 -11.830 1.00 93.81 81 ALA A O 1
ATOM 643 N N . LYS A 1 82 ? 1.323 5.634 -11.030 1.00 92.81 82 LYS A N 1
ATOM 644 C CA . LYS A 1 82 ? 1.986 5.954 -12.301 1.00 92.81 82 LYS A CA 1
ATOM 645 C C . LYS A 1 82 ? 3.441 6.344 -12.088 1.00 92.81 82 LYS A C 1
ATOM 647 O O . LYS A 1 82 ? 3.839 6.771 -11.006 1.00 92.81 82 LYS A O 1
ATOM 652 N N . TYR A 1 83 ? 4.244 6.176 -13.133 1.00 89.31 83 TYR A N 1
ATOM 653 C CA . TYR A 1 83 ? 5.608 6.684 -13.116 1.00 89.31 83 TYR A CA 1
ATOM 654 C C . TYR A 1 83 ? 5.620 8.184 -13.358 1.00 89.31 83 TYR A C 1
ATOM 656 O O . TYR A 1 83 ? 5.044 8.658 -14.337 1.00 89.31 83 TYR A O 1
ATOM 664 N N . ASP A 1 84 ? 6.388 8.895 -12.550 1.00 83.31 84 ASP A N 1
ATOM 665 C CA . ASP A 1 84 ? 6.883 10.205 -12.924 1.00 83.31 84 ASP A CA 1
ATOM 666 C C . ASP A 1 84 ? 8.124 10.025 -13.808 1.00 83.31 84 ASP A C 1
ATOM 668 O O . ASP A 1 84 ? 9.228 9.726 -13.342 1.00 83.31 84 ASP A O 1
ATOM 672 N N . ARG A 1 85 ? 7.922 10.129 -15.123 1.00 68.75 85 ARG A N 1
ATOM 673 C CA . ARG A 1 85 ? 9.011 10.128 -16.117 1.00 68.75 85 ARG A CA 1
ATOM 674 C C . ARG A 1 85 ? 9.393 11.531 -16.575 1.00 68.75 85 ARG A C 1
ATOM 676 O O . ARG A 1 85 ? 10.363 11.668 -17.314 1.00 68.75 85 ARG A O 1
ATOM 683 N N . ARG A 1 86 ? 8.609 12.539 -16.194 1.00 66.88 86 ARG A N 1
ATOM 684 C CA . ARG A 1 86 ? 8.767 13.927 -16.635 1.00 66.88 86 ARG A CA 1
ATOM 685 C C . ARG A 1 86 ? 9.376 14.818 -15.558 1.00 66.88 86 ARG A C 1
ATOM 687 O O . ARG A 1 86 ? 9.628 15.975 -15.858 1.00 66.88 86 ARG A O 1
ATOM 694 N N . GLN A 1 87 ? 9.660 14.259 -14.378 1.00 62.47 87 GLN A N 1
ATOM 695 C CA . GLN A 1 87 ? 10.096 15.007 -13.200 1.00 62.47 87 GLN A CA 1
ATOM 696 C C . GLN A 1 87 ? 9.067 16.081 -12.837 1.00 62.47 87 GLN A C 1
ATOM 698 O O . GLN A 1 87 ? 9.423 17.204 -12.515 1.00 62.47 87 GLN A O 1
ATOM 703 N N . GLU A 1 88 ? 7.779 15.729 -12.916 1.00 62.31 88 GLU A N 1
ATOM 704 C CA . GLU A 1 88 ? 6.701 16.583 -12.397 1.00 62.31 88 GLU A CA 1
ATOM 705 C C . GLU A 1 88 ? 6.852 16.782 -10.880 1.00 62.31 88 GLU A C 1
ATOM 707 O O . GLU A 1 88 ? 6.373 17.770 -10.332 1.00 62.31 88 GLU A O 1
ATOM 712 N N . ILE A 1 89 ? 7.559 15.864 -10.213 1.00 66.56 89 ILE A N 1
ATOM 713 C CA . ILE A 1 89 ? 8.040 16.022 -8.847 1.00 66.56 89 ILE A CA 1
ATOM 714 C C . ILE A 1 89 ? 9.500 16.478 -8.908 1.00 66.56 89 ILE A C 1
ATOM 716 O O . ILE A 1 89 ? 10.403 15.690 -9.206 1.00 66.56 89 ILE A O 1
ATOM 720 N N . ASP A 1 90 ? 9.712 17.762 -8.605 1.00 53.19 90 ASP A N 1
ATOM 721 C CA . ASP A 1 90 ? 10.992 18.470 -8.750 1.00 53.19 90 ASP A CA 1
ATOM 722 C C . ASP A 1 90 ? 12.161 17.798 -8.006 1.00 53.19 90 ASP A C 1
ATOM 724 O O . ASP A 1 90 ? 13.319 17.939 -8.411 1.00 53.19 90 ASP A O 1
ATOM 728 N N . ARG A 1 91 ? 11.888 17.067 -6.911 1.00 61.09 91 ARG A N 1
ATOM 729 C CA . ARG A 1 91 ? 12.908 16.370 -6.112 1.00 61.09 91 ARG A CA 1
ATOM 730 C C . ARG A 1 91 ? 12.423 15.024 -5.584 1.00 61.09 91 ARG A C 1
ATOM 732 O O . ARG A 1 91 ? 11.537 14.928 -4.745 1.00 61.09 91 ARG A O 1
ATOM 739 N N . TRP A 1 92 ? 13.077 13.967 -6.055 1.00 67.75 92 TRP A N 1
ATOM 740 C CA . TRP A 1 92 ? 12.984 12.625 -5.487 1.00 67.75 92 TRP A CA 1
ATOM 741 C C . TRP A 1 92 ? 14.071 12.470 -4.410 1.00 67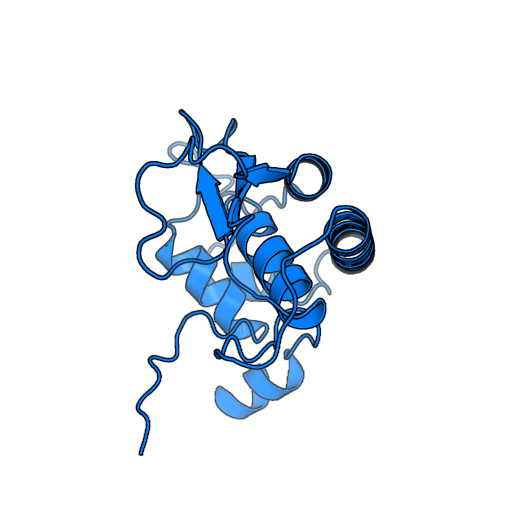.75 92 TRP A C 1
ATOM 743 O O . TRP A 1 92 ? 15.077 11.792 -4.655 1.00 67.75 92 TRP A O 1
ATOM 753 N N . ASP A 1 93 ? 13.891 13.144 -3.269 1.00 57.94 93 ASP A N 1
ATOM 754 C CA . ASP A 1 93 ? 14.809 13.174 -2.115 1.00 57.94 93 ASP A CA 1
ATOM 755 C C . ASP A 1 93 ? 14.926 11.777 -1.483 1.00 57.94 93 ASP A C 1
ATOM 757 O O . ASP A 1 93 ? 14.176 11.419 -0.587 1.00 57.94 93 ASP A O 1
ATOM 761 N N . GLU A 1 94 ? 15.817 10.945 -2.034 1.00 61.03 94 GLU A N 1
ATOM 762 C CA . GLU A 1 94 ? 16.074 9.538 -1.659 1.00 61.03 94 GLU A CA 1
ATOM 763 C C . GLU A 1 94 ? 14.887 8.563 -1.809 1.00 61.03 94 GLU A C 1
ATOM 765 O O . GLU A 1 94 ? 15.099 7.371 -2.029 1.00 61.03 94 GLU A O 1
ATOM 770 N N . CYS A 1 95 ? 13.654 9.053 -1.893 1.00 67.81 95 CYS A N 1
ATOM 771 C CA . CYS A 1 95 ? 12.461 8.248 -2.113 1.00 67.81 95 CYS A CA 1
ATOM 772 C C . CYS A 1 95 ? 12.385 7.674 -3.543 1.00 67.81 95 CYS A C 1
ATOM 774 O O . CYS A 1 95 ? 12.888 8.248 -4.522 1.00 67.81 95 CYS A O 1
ATOM 776 N N . LEU A 1 96 ? 11.745 6.505 -3.658 1.00 77.88 96 LEU A N 1
ATOM 777 C CA . LEU A 1 96 ? 11.473 5.793 -4.919 1.00 77.88 96 LEU A CA 1
ATOM 778 C C . LEU A 1 96 ? 9.986 5.807 -5.302 1.00 77.88 96 LEU A C 1
ATOM 780 O O . LEU A 1 96 ? 9.656 5.603 -6.470 1.00 77.88 96 LEU A O 1
ATOM 784 N N . ALA A 1 97 ? 9.107 6.047 -4.334 1.00 82.25 97 ALA A N 1
ATOM 785 C CA . ALA A 1 97 ? 7.684 6.286 -4.506 1.00 82.25 97 ALA A CA 1
ATOM 786 C C . ALA A 1 97 ? 7.235 7.306 -3.452 1.00 82.25 97 ALA A C 1
ATOM 788 O O . ALA A 1 97 ? 7.926 7.474 -2.449 1.00 82.25 97 ALA A O 1
ATOM 789 N N . MET A 1 98 ? 6.136 8.001 -3.719 1.00 81.56 98 MET A N 1
ATOM 790 C CA . MET A 1 98 ? 5.474 8.871 -2.752 1.00 81.56 98 MET A CA 1
ATOM 791 C C . MET A 1 98 ? 4.006 9.055 -3.123 1.00 81.56 98 MET A C 1
ATOM 793 O O . MET A 1 98 ? 3.619 8.927 -4.291 1.00 81.56 98 MET A O 1
ATOM 797 N N . THR A 1 99 ? 3.204 9.411 -2.133 1.00 81.12 99 THR A N 1
ATOM 798 C CA . THR A 1 99 ? 1.824 9.847 -2.313 1.00 81.12 99 THR A CA 1
ATOM 799 C C . THR A 1 99 ? 1.784 11.375 -2.438 1.00 81.12 99 THR A C 1
ATOM 801 O O . THR A 1 99 ? 2.296 12.073 -1.571 1.00 81.12 99 THR A O 1
ATOM 804 N N . SER A 1 100 ? 1.199 11.912 -3.515 1.00 77.44 100 SER A N 1
ATOM 805 C CA . SER A 1 100 ? 1.141 13.363 -3.774 1.00 77.44 100 SER A CA 1
ATOM 806 C C . SER A 1 100 ? -0.217 13.802 -4.331 1.00 77.44 100 SER A C 1
ATOM 808 O O . SER A 1 100 ? -0.825 13.085 -5.131 1.00 77.44 100 SER A O 1
ATOM 810 N N . GLY A 1 101 ? -0.705 14.963 -3.891 1.00 74.69 101 GLY A N 1
ATOM 811 C CA . GLY A 1 101 ? -1.958 15.601 -4.311 1.00 74.69 101 GLY A CA 1
ATOM 812 C C . GLY A 1 101 ? -2.376 16.722 -3.354 1.00 74.69 101 GLY A C 1
ATOM 813 O O . GLY A 1 101 ? -1.849 16.817 -2.248 1.00 74.69 101 GLY A O 1
ATOM 814 N N . ASP A 1 102 ? -3.340 17.549 -3.763 1.00 74.12 102 ASP A N 1
ATOM 815 C CA . ASP A 1 102 ? -3.766 18.740 -3.003 1.00 74.12 102 ASP A CA 1
ATOM 816 C C . ASP A 1 102 ? -4.481 18.394 -1.686 1.00 74.12 102 ASP A C 1
ATOM 818 O O . ASP A 1 102 ? -4.503 19.180 -0.737 1.00 74.12 102 ASP A O 1
ATOM 822 N N . THR A 1 103 ? -5.059 17.194 -1.609 1.00 76.06 103 THR A N 1
ATOM 823 C CA . THR A 1 103 ? -5.736 16.676 -0.419 1.00 76.06 103 THR A CA 1
ATOM 824 C C . THR A 1 103 ? -5.436 15.192 -0.211 1.00 76.06 103 THR A C 1
ATOM 826 O O . THR A 1 103 ? -5.163 14.468 -1.169 1.00 76.06 103 THR A O 1
ATOM 829 N N . ASN A 1 104 ? -5.589 14.694 1.025 1.00 71.12 104 ASN A N 1
ATOM 830 C CA . ASN A 1 104 ? -5.492 13.258 1.360 1.00 71.12 104 ASN A CA 1
ATOM 831 C C . ASN A 1 104 ? -6.471 12.371 0.563 1.00 71.12 104 ASN A C 1
ATOM 833 O O . ASN A 1 104 ? -6.275 11.160 0.441 1.00 71.12 104 ASN A O 1
ATOM 837 N N . ALA A 1 105 ? -7.569 12.957 0.073 1.00 70.00 105 ALA A N 1
ATOM 838 C CA . ALA A 1 105 ? -8.582 12.260 -0.713 1.00 70.00 105 ALA A CA 1
ATOM 839 C C . ALA A 1 105 ? -8.211 12.169 -2.202 1.00 70.00 105 ALA A C 1
ATOM 841 O O . ALA A 1 105 ? -8.576 11.195 -2.861 1.00 70.00 105 ALA A O 1
ATOM 842 N N . GLU A 1 106 ? -7.485 13.162 -2.713 1.00 75.56 106 GLU A N 1
ATOM 843 C CA . GLU A 1 106 ? -7.090 13.276 -4.122 1.00 75.56 106 GLU A CA 1
ATOM 844 C C . GLU A 1 106 ? -5.673 12.763 -4.384 1.00 75.56 106 GLU A C 1
ATOM 846 O O . GLU A 1 106 ? -5.247 12.699 -5.534 1.00 75.56 106 GLU A O 1
ATOM 851 N N . SER A 1 107 ? -4.950 12.360 -3.339 1.00 78.56 107 SER A N 1
ATOM 852 C CA . SER A 1 107 ? -3.563 11.932 -3.466 1.00 78.56 107 SER A CA 1
ATOM 853 C C . SER A 1 107 ? -3.422 10.687 -4.347 1.00 78.56 107 SER A C 1
ATOM 855 O O . SER A 1 107 ? -4.136 9.686 -4.193 1.00 78.56 107 SER A O 1
ATOM 857 N N . GLU A 1 108 ? -2.452 10.733 -5.254 1.00 85.44 108 GLU A N 1
ATOM 858 C CA . GLU A 1 108 ? -2.075 9.632 -6.133 1.00 85.44 108 GLU A CA 1
ATOM 859 C C . GLU A 1 108 ? -0.689 9.096 -5.781 1.00 85.44 108 GLU A C 1
ATOM 861 O O . GLU A 1 108 ? 0.136 9.788 -5.190 1.00 85.44 108 GLU A O 1
ATOM 866 N N . ILE A 1 109 ? -0.429 7.847 -6.171 1.00 90.38 109 ILE A N 1
ATOM 867 C CA . ILE A 1 109 ? 0.868 7.202 -5.970 1.00 90.38 109 ILE A CA 1
ATOM 868 C C . ILE A 1 109 ? 1.750 7.505 -7.181 1.00 90.38 109 ILE A C 1
ATOM 870 O O . ILE A 1 109 ? 1.473 7.042 -8.295 1.00 90.38 109 ILE A O 1
ATOM 874 N N . TYR A 1 110 ? 2.836 8.231 -6.952 1.00 89.19 110 TYR A N 1
ATOM 875 C CA . TYR A 1 110 ? 3.873 8.489 -7.939 1.00 89.19 110 TYR A CA 1
ATOM 876 C C . TYR A 1 110 ? 5.082 7.606 -7.662 1.00 89.19 110 TYR A C 1
ATOM 878 O O . TYR A 1 110 ? 5.465 7.384 -6.515 1.00 89.19 110 TYR A O 1
ATOM 886 N N . ILE A 1 111 ? 5.708 7.108 -8.725 1.00 88.69 111 ILE A N 1
ATOM 887 C CA . ILE A 1 111 ? 6.915 6.280 -8.649 1.00 88.69 111 ILE A CA 1
ATOM 888 C C . ILE A 1 111 ? 8.003 6.914 -9.505 1.00 88.69 111 ILE A C 1
ATOM 890 O O . ILE A 1 111 ? 7.753 7.285 -10.653 1.00 88.69 111 ILE A O 1
ATOM 894 N N . CYS A 1 112 ? 9.228 6.965 -8.991 1.00 85.25 112 CYS A N 1
ATOM 895 C CA . CYS A 1 112 ? 10.364 7.478 -9.738 1.00 85.25 112 CYS A CA 1
ATOM 896 C C . CYS A 1 112 ? 10.609 6.623 -10.993 1.00 85.25 112 CYS A C 1
ATOM 898 O O . CYS A 1 112 ? 10.947 5.441 -10.903 1.00 85.25 112 CYS A O 1
ATOM 900 N N . GLY A 1 113 ? 10.454 7.212 -12.181 1.00 83.56 113 GLY A N 1
ATOM 901 C CA . GLY A 1 113 ? 10.639 6.504 -13.450 1.00 83.56 113 GLY A CA 1
ATOM 902 C C . GLY A 1 113 ? 12.102 6.279 -13.848 1.00 83.56 113 GLY A C 1
ATOM 903 O O . GLY A 1 113 ? 12.364 5.543 -14.798 1.00 83.56 113 GLY A O 1
ATOM 904 N N . THR A 1 114 ? 13.054 6.913 -13.157 1.00 80.81 114 THR A N 1
ATOM 905 C CA . THR A 1 114 ? 14.472 6.970 -13.558 1.00 80.81 114 THR A CA 1
ATOM 906 C C . THR A 1 114 ? 15.401 6.163 -12.650 1.00 80.81 114 THR A C 1
ATOM 908 O O . THR A 1 114 ? 16.447 5.694 -13.106 1.00 80.81 114 THR A O 1
ATOM 911 N N . LYS A 1 115 ? 15.029 5.942 -11.384 1.00 81.69 115 LYS A N 1
ATOM 912 C CA . LYS A 1 115 ? 15.812 5.143 -10.432 1.00 81.69 115 LYS A CA 1
ATOM 913 C C . LYS A 1 115 ? 15.566 3.644 -10.648 1.00 81.69 115 LYS A C 1
ATOM 915 O O . LYS A 1 115 ? 14.443 3.198 -10.876 1.00 81.69 115 LYS A O 1
ATOM 920 N N . LYS A 1 116 ? 16.633 2.842 -10.590 1.00 84.75 116 LYS A N 1
ATOM 921 C CA . LYS A 1 116 ? 16.546 1.381 -10.750 1.00 84.75 116 LYS A CA 1
ATOM 922 C C . LYS A 1 116 ? 15.836 0.759 -9.552 1.00 84.75 116 LYS A C 1
ATOM 924 O O . LYS A 1 116 ? 16.144 1.092 -8.414 1.00 84.75 116 LYS A O 1
ATOM 929 N N . ILE A 1 117 ? 14.952 -0.200 -9.813 1.00 84.31 117 ILE A N 1
ATOM 930 C CA . ILE A 1 117 ? 14.214 -0.907 -8.764 1.00 84.31 117 ILE A CA 1
ATOM 931 C C . ILE A 1 117 ? 13.905 -2.348 -9.188 1.00 84.31 117 ILE A C 1
ATOM 933 O O . ILE A 1 117 ? 13.765 -2.660 -10.374 1.00 84.31 117 ILE A O 1
ATOM 937 N N . THR A 1 118 ? 13.817 -3.260 -8.221 1.00 86.62 118 THR A N 1
ATOM 938 C CA . THR A 1 118 ? 13.331 -4.624 -8.471 1.00 86.62 118 THR A CA 1
ATOM 939 C C . THR A 1 118 ? 11.802 -4.655 -8.487 1.00 86.62 118 THR A C 1
ATOM 941 O O . THR A 1 118 ? 11.147 -3.830 -7.854 1.00 86.62 118 THR A O 1
ATOM 944 N N . LEU A 1 119 ? 11.196 -5.648 -9.148 1.00 88.31 119 LEU A N 1
ATOM 945 C CA . LEU A 1 119 ? 9.737 -5.829 -9.096 1.00 88.31 119 LEU A CA 1
ATOM 946 C C . LEU A 1 119 ? 9.235 -6.000 -7.652 1.00 88.31 119 LEU A C 1
ATOM 948 O O . LEU A 1 119 ? 8.173 -5.493 -7.305 1.00 88.31 119 LEU A O 1
ATOM 952 N N . ARG A 1 120 ? 10.000 -6.696 -6.803 1.00 84.69 120 ARG A N 1
ATOM 953 C CA . ARG A 1 120 ? 9.643 -6.916 -5.397 1.00 84.69 120 ARG A CA 1
ATOM 954 C C . ARG A 1 120 ? 9.634 -5.608 -4.607 1.00 84.69 120 ARG A C 1
ATOM 956 O O . ARG A 1 120 ? 8.656 -5.348 -3.919 1.00 84.69 120 ARG A O 1
ATOM 963 N N . ALA A 1 121 ? 10.672 -4.782 -4.751 1.00 84.94 121 ALA A N 1
ATOM 964 C CA . ALA A 1 121 ? 10.726 -3.469 -4.111 1.00 84.94 121 ALA A CA 1
ATOM 965 C C . ALA A 1 121 ? 9.618 -2.541 -4.632 1.00 84.94 121 ALA A C 1
ATOM 967 O O . ALA A 1 121 ? 8.931 -1.920 -3.832 1.00 84.94 121 ALA A O 1
ATOM 968 N N . LEU A 1 122 ? 9.347 -2.538 -5.942 1.00 89.00 122 LEU A N 1
ATOM 969 C CA . LEU A 1 122 ? 8.237 -1.769 -6.515 1.00 89.00 122 LEU A CA 1
ATOM 970 C C . LEU A 1 122 ? 6.874 -2.216 -5.967 1.00 89.00 122 LEU A C 1
ATOM 972 O O . LEU A 1 122 ? 6.027 -1.388 -5.652 1.00 89.00 122 LEU A O 1
ATOM 976 N N . THR A 1 123 ? 6.667 -3.527 -5.833 1.00 90.75 123 THR A N 1
ATOM 977 C CA . THR A 1 123 ? 5.442 -4.083 -5.237 1.00 90.75 123 THR A CA 1
ATOM 978 C C . THR A 1 123 ? 5.296 -3.637 -3.783 1.00 90.75 123 THR A C 1
ATOM 980 O O . THR A 1 123 ? 4.202 -3.252 -3.385 1.00 90.75 123 THR A O 1
ATOM 983 N N . SER A 1 124 ? 6.390 -3.655 -3.016 1.00 87.38 124 SER A N 1
ATOM 984 C CA . SER A 1 124 ? 6.410 -3.198 -1.623 1.00 87.38 124 SER A CA 1
ATOM 985 C C . SER A 1 124 ? 6.066 -1.719 -1.507 1.00 87.38 124 SER A C 1
ATOM 987 O O . SER A 1 124 ? 5.176 -1.381 -0.741 1.00 87.38 124 SER A O 1
ATOM 989 N N . LEU A 1 125 ? 6.694 -0.859 -2.315 1.00 88.88 125 LEU A N 1
ATOM 990 C CA . LEU A 1 125 ? 6.433 0.582 -2.319 1.00 88.88 125 LEU A CA 1
ATOM 991 C C . LEU A 1 125 ? 4.982 0.903 -2.677 1.00 88.88 125 LEU A C 1
ATOM 993 O O . LEU A 1 125 ? 4.319 1.635 -1.963 1.00 88.88 125 LEU A O 1
ATOM 997 N N . ILE A 1 126 ? 4.441 0.313 -3.745 1.00 92.06 126 ILE A N 1
ATOM 998 C CA . ILE A 1 126 ? 3.040 0.555 -4.125 1.00 92.06 126 ILE A CA 1
ATOM 999 C C . ILE A 1 126 ? 2.080 0.057 -3.039 1.00 92.06 126 ILE A C 1
ATOM 1001 O O . ILE A 1 126 ? 1.022 0.650 -2.833 1.00 92.06 126 ILE A O 1
ATOM 1005 N N . CYS A 1 127 ? 2.431 -1.037 -2.356 1.00 92.56 127 CYS A N 1
ATOM 1006 C CA . CYS A 1 127 ? 1.656 -1.515 -1.221 1.00 92.56 127 CYS A CA 1
ATOM 1007 C C . CYS A 1 127 ? 1.711 -0.514 -0.064 1.00 92.56 127 CYS A C 1
ATOM 1009 O O . CYS A 1 127 ? 0.660 -0.147 0.437 1.00 92.56 127 CYS A O 1
ATOM 1011 N N . HIS A 1 128 ? 2.901 -0.053 0.315 1.00 91.44 128 HIS A N 1
ATOM 1012 C CA . HIS A 1 128 ? 3.109 0.958 1.350 1.00 91.44 128 HIS A CA 1
ATOM 1013 C C . HIS A 1 128 ? 2.263 2.209 1.083 1.00 91.44 128 HIS A C 1
ATOM 1015 O O . HIS A 1 128 ? 1.337 2.520 1.828 1.00 91.44 128 HIS A O 1
ATOM 1021 N N . GLU A 1 129 ? 2.491 2.853 -0.063 1.00 90.75 129 GLU A N 1
ATOM 1022 C CA . GLU A 1 129 ? 1.793 4.084 -0.445 1.00 90.75 129 GLU A CA 1
ATOM 1023 C C . GLU A 1 129 ? 0.273 3.879 -0.520 1.00 90.75 129 GLU A C 1
ATOM 1025 O O . GLU A 1 129 ? -0.531 4.727 -0.136 1.00 90.75 129 GLU A O 1
ATOM 1030 N N . GLY A 1 130 ? -0.157 2.701 -0.978 1.00 92.81 130 GLY A N 1
ATOM 1031 C CA . GLY A 1 130 ? -1.569 2.359 -1.054 1.00 92.81 130 GLY A CA 1
ATOM 1032 C C . GLY A 1 130 ? -2.249 2.155 0.305 1.00 92.81 130 GLY A C 1
ATOM 1033 O O . GLY A 1 130 ? -3.483 2.159 0.326 1.00 92.81 130 GLY A O 1
ATOM 1034 N N . LEU A 1 131 ? -1.504 1.939 1.396 1.00 93.25 131 LEU A N 1
ATOM 1035 C CA . LEU A 1 131 ? -2.037 1.732 2.749 1.00 93.25 131 LEU A CA 1
ATOM 1036 C C . LEU A 1 131 ? -2.251 3.040 3.520 1.00 93.25 131 LEU A C 1
ATOM 1038 O O . LEU A 1 131 ? -3.077 3.053 4.433 1.00 93.25 131 LEU A O 1
ATOM 1042 N N . HIS A 1 132 ? -1.591 4.136 3.144 1.00 91.69 132 HIS A N 1
ATOM 1043 C CA . HIS A 1 132 ? -1.864 5.457 3.723 1.00 91.69 132 HIS A CA 1
ATOM 1044 C C . HIS A 1 132 ? -3.344 5.813 3.628 1.00 91.69 132 HIS A C 1
ATOM 1046 O O . HIS A 1 132 ? -3.972 5.447 2.648 1.00 91.69 132 HIS A O 1
ATOM 1052 N N . ASN A 1 133 ? -3.961 6.514 4.572 1.00 92.00 133 ASN A N 1
ATOM 1053 C CA . ASN A 1 133 ? -5.390 6.875 4.540 1.00 92.00 133 ASN A CA 1
ATOM 1054 C C . ASN A 1 133 ? -6.391 5.695 4.405 1.00 92.00 133 ASN A C 1
ATOM 1056 O O . ASN A 1 133 ? -7.584 5.934 4.172 1.00 92.00 133 ASN A O 1
ATOM 1060 N N . LEU A 1 134 ? -5.947 4.432 4.523 1.00 95.00 134 LEU A N 1
ATOM 1061 C CA . LEU A 1 134 ? -6.819 3.252 4.446 1.00 95.00 134 LEU A CA 1
ATOM 1062 C C . LEU A 1 134 ? -7.787 3.218 5.631 1.00 95.00 134 LEU A C 1
ATOM 1064 O O . LEU A 1 134 ? -8.986 2.997 5.452 1.00 95.00 134 LEU A O 1
ATOM 1068 N N . ALA A 1 135 ? -7.255 3.401 6.838 1.00 95.62 135 ALA A N 1
ATOM 1069 C CA . ALA A 1 135 ? -8.022 3.368 8.070 1.00 95.62 135 ALA A CA 1
ATOM 1070 C C . ALA A 1 135 ? -8.452 4.780 8.473 1.00 95.62 135 ALA A C 1
ATOM 1072 O O . ALA A 1 135 ? -7.664 5.723 8.461 1.00 95.62 135 ALA A O 1
ATOM 1073 N N . ARG A 1 136 ? -9.719 4.923 8.860 1.00 95.06 136 ARG A N 1
ATOM 1074 C CA . ARG A 1 136 ? -10.306 6.192 9.283 1.00 95.06 136 ARG A CA 1
ATOM 1075 C C . ARG A 1 136 ? -11.000 6.053 10.623 1.00 95.06 136 ARG A C 1
ATOM 1077 O O . ARG A 1 136 ? -11.726 5.090 10.864 1.00 95.06 136 ARG A O 1
ATOM 1084 N N . ARG A 1 137 ? -10.829 7.060 11.470 1.00 94.25 137 ARG A N 1
ATOM 1085 C CA . ARG A 1 137 ? -11.591 7.229 12.704 1.00 94.25 137 ARG A CA 1
ATOM 1086 C C . ARG A 1 137 ? -13.063 7.455 12.376 1.00 94.25 137 ARG A C 1
ATOM 1088 O O . ARG A 1 137 ? -13.398 8.113 11.392 1.00 94.25 137 ARG A O 1
ATOM 1095 N N . THR A 1 138 ? -13.936 6.935 13.229 1.00 93.25 138 THR A N 1
ATOM 1096 C CA . THR A 1 138 ? -15.395 7.102 13.118 1.00 93.25 138 THR A CA 1
ATOM 1097 C C . THR A 1 138 ? -15.934 8.274 13.943 1.00 93.25 138 THR A C 1
ATOM 1099 O O . THR A 1 138 ? -17.094 8.649 13.786 1.00 93.25 138 THR A O 1
ATOM 1102 N N . ARG A 1 139 ? -15.108 8.869 14.815 1.00 87.25 139 ARG A N 1
ATOM 1103 C CA . ARG A 1 139 ? -15.472 10.028 15.646 1.00 87.25 139 ARG A CA 1
ATOM 1104 C C . ARG A 1 139 ? -15.541 11.329 14.838 1.00 87.25 139 ARG A C 1
ATOM 1106 O O . ARG A 1 139 ? -14.899 11.449 13.797 1.00 87.25 139 ARG A O 1
ATOM 1113 N N . GLN A 1 140 ? -16.289 12.313 15.344 1.00 84.44 140 GLN A N 1
ATOM 1114 C CA . GLN A 1 140 ? -16.368 13.651 14.743 1.00 84.44 140 GLN A CA 1
ATOM 1115 C C . GLN A 1 140 ? -15.000 14.358 14.738 1.00 84.44 140 GLN A C 1
ATOM 1117 O O . GLN A 1 140 ? -14.198 14.185 15.657 1.00 84.44 140 GLN A O 1
ATOM 1122 N N . GLY A 1 141 ? -14.755 15.178 13.711 1.00 87.81 141 GLY A N 1
ATOM 1123 C CA . GLY A 1 141 ? -13.502 15.914 13.517 1.00 87.81 141 GLY A CA 1
ATOM 1124 C C . GLY A 1 141 ? -12.616 15.295 12.435 1.00 87.81 141 GLY A C 1
ATOM 1125 O O . GLY A 1 141 ? -13.118 14.808 11.423 1.00 87.81 141 GLY A O 1
ATOM 1126 N N . ASN A 1 142 ? -11.292 15.331 12.629 1.00 85.56 142 ASN A N 1
ATOM 1127 C CA . ASN A 1 142 ? -10.353 14.739 11.676 1.00 85.56 142 ASN A CA 1
ATOM 1128 C C . ASN A 1 142 ? -10.483 13.206 11.668 1.00 85.56 142 ASN A C 1
ATOM 1130 O O . ASN A 1 142 ? -10.122 12.529 12.635 1.00 85.56 142 ASN A O 1
ATOM 1134 N N . THR A 1 143 ? -10.989 12.669 10.558 1.00 92.06 143 THR A N 1
ATOM 1135 C CA . THR A 1 143 ? -11.191 11.229 10.382 1.00 92.06 143 THR A CA 1
ATOM 1136 C C . THR A 1 143 ? -9.913 10.485 10.008 1.00 92.06 143 THR A C 1
ATOM 1138 O O . THR A 1 143 ? -9.885 9.264 10.106 1.00 92.06 143 THR A O 1
ATOM 1141 N N . PHE A 1 144 ? -8.868 11.173 9.551 1.00 90.75 144 PHE A N 1
ATOM 1142 C CA . PHE A 1 144 ? -7.616 10.527 9.160 1.00 90.75 144 PHE A CA 1
ATOM 1143 C C . PHE A 1 144 ? -6.783 10.163 10.388 1.00 90.75 144 PHE A C 1
ATOM 1145 O O . PHE A 1 144 ? -6.841 10.845 11.417 1.00 90.75 144 PHE A O 1
ATOM 1152 N N . LEU A 1 145 ? -6.031 9.067 10.293 1.00 91.75 145 LEU A N 1
ATOM 1153 C CA . LEU A 1 145 ? -4.953 8.780 11.234 1.00 91.75 145 LEU A CA 1
ATOM 1154 C C . LEU A 1 145 ? -3.769 9.714 10.943 1.00 91.75 145 LEU A C 1
ATOM 1156 O O . LEU A 1 145 ? -3.678 10.286 9.861 1.00 91.75 145 LEU A O 1
ATOM 1160 N N . SER A 1 146 ? -2.908 9.935 11.938 1.00 90.00 146 SER A N 1
ATOM 1161 C CA . SER A 1 146 ? -1.637 10.613 11.675 1.00 90.00 146 SER A CA 1
ATOM 1162 C C . SER A 1 146 ? -0.709 9.662 10.933 1.00 90.00 146 SER A C 1
ATOM 1164 O O . SER A 1 146 ? -0.769 8.453 11.159 1.00 90.00 146 SER A O 1
ATOM 1166 N N . GLU A 1 147 ? 0.172 10.214 10.107 1.00 87.38 147 GLU A N 1
ATOM 1167 C CA . GLU A 1 147 ? 1.149 9.454 9.327 1.00 87.38 147 GLU A CA 1
ATOM 1168 C C . GLU A 1 147 ? 1.972 8.496 10.204 1.00 87.38 147 GLU A C 1
ATOM 1170 O O . GLU A 1 147 ? 2.033 7.308 9.905 1.00 87.38 147 GLU A O 1
ATOM 1175 N N . ASP A 1 148 ? 2.438 8.956 11.373 1.00 86.88 148 ASP A N 1
ATOM 1176 C CA . ASP A 1 148 ? 3.151 8.122 12.353 1.00 86.88 148 ASP A CA 1
ATOM 1177 C C . ASP A 1 148 ? 2.387 6.845 12.738 1.00 86.88 148 ASP A C 1
ATOM 1179 O O . ASP A 1 148 ? 2.968 5.765 12.846 1.00 86.88 148 ASP A O 1
ATOM 1183 N N . LEU A 1 149 ? 1.067 6.939 12.942 1.00 90.50 149 LEU A N 1
ATOM 1184 C CA . LEU A 1 149 ? 0.247 5.781 13.310 1.00 90.50 149 LEU A CA 1
ATOM 1185 C C . LEU A 1 149 ? 0.087 4.818 12.135 1.00 90.50 149 LEU A C 1
ATOM 1187 O O . LEU A 1 149 ? 0.058 3.601 12.330 1.00 90.50 149 LEU A O 1
ATOM 1191 N N . GLU A 1 150 ? -0.025 5.354 10.921 1.00 90.94 150 GLU A N 1
ATOM 1192 C CA . GLU A 1 150 ? -0.094 4.550 9.705 1.00 90.94 150 GLU A CA 1
ATOM 1193 C C . GLU A 1 150 ? 1.234 3.824 9.470 1.00 90.94 150 GLU A C 1
ATOM 1195 O O . GLU A 1 150 ? 1.236 2.608 9.280 1.00 90.94 150 G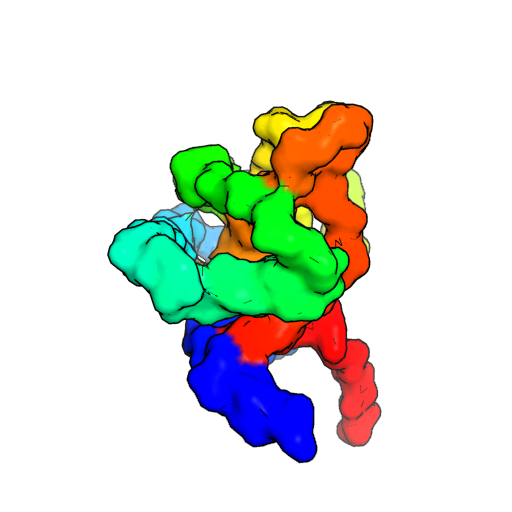LU A O 1
ATOM 1200 N N . HIS A 1 151 ? 2.368 4.517 9.589 1.00 88.00 151 HIS A N 1
ATOM 1201 C CA . HIS A 1 151 ? 3.702 3.920 9.494 1.00 88.00 151 HIS A CA 1
ATOM 1202 C C . HIS A 1 151 ? 3.946 2.872 10.577 1.00 88.00 151 HIS A C 1
ATOM 1204 O O . HIS A 1 151 ? 4.444 1.789 10.274 1.00 88.00 151 HIS A O 1
ATOM 1210 N N . MET A 1 152 ? 3.533 3.123 11.823 1.00 86.38 152 MET A N 1
ATOM 1211 C CA . MET A 1 152 ? 3.586 2.116 12.887 1.00 86.38 152 MET A CA 1
ATOM 1212 C C . MET A 1 152 ? 2.772 0.865 12.529 1.00 86.38 152 MET A C 1
ATOM 1214 O O . MET A 1 152 ? 3.249 -0.255 12.725 1.00 86.38 152 MET A O 1
ATOM 1218 N N . ALA A 1 153 ? 1.563 1.028 11.982 1.00 90.25 153 ALA A N 1
ATOM 1219 C CA . ALA A 1 153 ? 0.741 -0.096 11.541 1.00 90.25 153 ALA A CA 1
ATOM 1220 C C . ALA A 1 153 ? 1.428 -0.891 10.423 1.00 90.25 153 ALA A C 1
ATOM 1222 O O . ALA A 1 153 ? 1.491 -2.119 10.489 1.00 90.25 153 ALA A O 1
ATOM 1223 N N . MET A 1 154 ? 1.991 -0.206 9.426 1.00 89.56 154 MET A N 1
ATOM 1224 C CA . MET A 1 154 ? 2.722 -0.830 8.322 1.00 89.56 154 MET A CA 1
ATOM 1225 C C . MET A 1 154 ? 3.977 -1.569 8.820 1.00 89.56 154 MET A C 1
ATOM 1227 O O . MET A 1 154 ? 4.222 -2.716 8.431 1.00 89.56 154 MET A O 1
ATOM 1231 N N . ALA A 1 155 ? 4.713 -0.991 9.771 1.00 84.25 155 ALA A N 1
ATOM 1232 C CA . ALA A 1 155 ? 5.870 -1.631 10.393 1.00 84.25 155 ALA A CA 1
ATOM 1233 C C . ALA A 1 155 ? 5.503 -2.949 11.104 1.00 84.25 155 ALA A C 1
ATOM 1235 O O . ALA A 1 155 ? 6.236 -3.939 11.009 1.00 84.25 155 ALA A O 1
ATOM 1236 N N . LEU A 1 156 ? 4.339 -3.016 11.764 1.00 84.12 156 LEU A N 1
ATOM 1237 C CA . LEU A 1 156 ? 3.859 -4.235 12.433 1.00 84.12 156 LEU A CA 1
ATOM 1238 C C . LEU A 1 156 ? 3.599 -5.401 11.465 1.00 84.12 156 LEU A C 1
ATOM 1240 O O . LEU A 1 156 ? 3.791 -6.557 11.844 1.00 84.12 156 LEU A O 1
ATOM 1244 N N . ILE A 1 157 ? 3.208 -5.120 10.219 1.00 85.00 157 ILE A N 1
ATOM 1245 C CA . ILE A 1 157 ? 2.973 -6.133 9.168 1.00 85.00 157 ILE A CA 1
ATOM 1246 C C . ILE A 1 157 ? 4.214 -6.407 8.305 1.00 85.00 157 ILE A C 1
ATOM 1248 O O . ILE A 1 157 ? 4.160 -7.163 7.327 1.00 85.00 157 ILE A O 1
ATOM 1252 N N . GLY A 1 158 ? 5.365 -5.879 8.723 1.00 75.50 158 GLY A N 1
ATOM 1253 C CA . GLY A 1 158 ? 6.668 -6.166 8.138 1.00 75.50 158 GLY A CA 1
ATOM 1254 C C . GLY A 1 158 ? 7.067 -5.238 6.998 1.00 75.50 158 GLY A C 1
ATOM 1255 O O . GLY A 1 158 ? 7.918 -5.645 6.207 1.00 75.50 158 GLY A O 1
ATOM 1256 N N . ASP A 1 159 ? 6.469 -4.048 6.917 1.00 73.44 159 ASP A N 1
ATOM 1257 C CA . ASP A 1 159 ? 6.944 -2.964 6.061 1.00 73.44 159 ASP A CA 1
ATOM 1258 C C . ASP A 1 159 ? 8.204 -2.322 6.670 1.00 73.44 159 ASP A C 1
ATOM 1260 O O . ASP A 1 159 ? 8.166 -1.843 7.805 1.00 73.44 159 ASP A O 1
ATOM 1264 N N . PRO A 1 160 ? 9.353 -2.359 5.983 1.00 53.81 160 PRO A N 1
ATOM 1265 C CA . PRO A 1 160 ? 10.626 -1.924 6.524 1.00 53.81 160 PRO A CA 1
ATOM 1266 C C . PRO A 1 160 ? 10.840 -0.411 6.487 1.00 53.81 160 PRO A C 1
ATOM 1268 O O . PRO A 1 160 ? 11.958 -0.004 6.787 1.00 53.81 160 PRO A O 1
ATOM 1271 N N . GLN A 1 161 ? 9.846 0.429 6.170 1.00 54.94 161 GLN A N 1
ATOM 1272 C CA . GLN A 1 161 ? 10.039 1.890 6.120 1.00 54.94 161 GLN A CA 1
ATOM 1273 C C . GLN A 1 161 ? 10.431 2.568 7.459 1.00 54.94 161 GLN A C 1
ATOM 1275 O O . GLN A 1 161 ? 10.463 3.786 7.547 1.00 54.94 161 GLN A O 1
ATOM 1280 N N . LEU A 1 162 ? 10.832 1.806 8.482 1.00 41.50 162 LEU A N 1
ATOM 1281 C CA . LEU A 1 162 ? 11.545 2.291 9.663 1.00 41.50 162 LEU A CA 1
ATOM 1282 C C . LEU A 1 162 ? 12.679 1.331 10.065 1.00 41.50 162 LEU A C 1
ATOM 1284 O O . LEU A 1 162 ? 12.656 0.733 11.140 1.00 41.50 162 LEU A O 1
ATOM 1288 N N . VAL A 1 163 ? 13.698 1.173 9.222 1.00 34.06 163 VAL A N 1
ATOM 1289 C CA . VAL A 1 163 ? 15.048 0.865 9.716 1.00 34.06 163 VAL A CA 1
ATOM 1290 C C . VAL A 1 163 ? 16.025 1.670 8.873 1.00 34.06 163 VAL A C 1
ATOM 1292 O O . VAL A 1 163 ? 16.278 1.318 7.725 1.00 34.06 163 VAL A O 1
ATOM 1295 N N . HIS A 1 164 ? 16.550 2.764 9.434 1.00 34.06 164 HIS A N 1
ATOM 1296 C CA . HIS A 1 164 ? 17.777 3.368 8.927 1.00 34.06 164 HIS A CA 1
ATOM 1297 C C . HIS A 1 164 ? 18.782 2.244 8.650 1.00 34.06 164 HIS A C 1
ATOM 1299 O O . HIS A 1 164 ? 19.039 1.421 9.535 1.00 34.06 164 HIS A O 1
ATOM 1305 N N . GLU A 1 165 ? 19.324 2.197 7.433 1.00 34.53 165 GLU A N 1
ATOM 1306 C CA . GLU A 1 165 ? 20.553 1.462 7.153 1.00 34.53 165 GLU A CA 1
ATOM 1307 C C . GLU A 1 165 ? 21.635 2.035 8.080 1.00 34.53 165 GLU A C 1
ATOM 1309 O O . GLU A 1 165 ? 22.250 3.059 7.806 1.00 34.53 165 GLU A O 1
ATOM 1314 N N . GLN A 1 166 ? 21.828 1.409 9.241 1.00 29.36 166 GLN A N 1
ATOM 1315 C CA . GLN A 1 166 ? 23.145 1.388 9.854 1.00 29.36 166 GLN A CA 1
ATOM 1316 C C . GLN A 1 166 ? 23.905 0.275 9.151 1.00 29.36 166 GLN A C 1
ATOM 1318 O O . GLN A 1 166 ? 23.871 -0.887 9.562 1.00 29.36 166 GLN A O 1
ATOM 1323 N N . ASP A 1 167 ? 24.529 0.657 8.042 1.00 34.56 167 ASP A N 1
ATOM 1324 C CA . ASP A 1 167 ? 25.613 -0.108 7.456 1.00 34.56 167 ASP A CA 1
ATOM 1325 C C . ASP A 1 167 ? 26.721 -0.252 8.507 1.00 34.56 167 ASP A C 1
ATOM 1327 O O . ASP A 1 167 ? 27.151 0.718 9.137 1.00 34.56 167 ASP A O 1
ATOM 1331 N N . SER A 1 168 ? 27.113 -1.504 8.734 1.00 30.53 168 SER A N 1
ATOM 1332 C CA . SER A 1 168 ? 28.374 -1.866 9.384 1.00 30.53 168 SER A CA 1
ATOM 1333 C C . SER A 1 168 ? 29.483 -1.892 8.344 1.00 30.53 168 SER A C 1
ATOM 1335 O O . SER A 1 168 ? 29.196 -2.368 7.221 1.00 30.53 168 SER A O 1
#